Protein AF-A0A6I6Y101-F1 (afdb_monomer_lite)

Foldseek 3Di:
DPPDPVVLVVVLVVLVVQLVVLVVVLVVCVVVVHDPVVNVVSVVSNVVSVVVSVVSVVVVVVVVVPPPD

Sequence (69 aa):
MKRTLLGITEAGEPLLKQALEAIRAYNDAMAEGRPDAELERLRIEADHLYHTVIDYQSCKAGTLGDSTH

Organism: Pseudomonas putida (NCBI:txid303)

Secondary structure (DSSP, 8-state):
---SSHHHHHHHHHHHHHHHHHHHHHHHHHHTT--HHHHHHHHHHHHHHHHHHHHHHHHHHHHTTSS--

pLDDT: mean 76.9, std 19.35, range [38.25, 97.19]

Structure (mmCIF, N/CA/C/O backbone):
data_AF-A0A6I6Y101-F1
#
_entry.id   AF-A0A6I6Y101-F1
#
loop_
_atom_site.group_PDB
_atom_site.id
_atom_site.type_symbol
_atom_site.label_atom_id
_atom_site.label_alt_id
_atom_site.label_comp_id
_atom_site.label_asym_id
_atom_site.label_entity_id
_atom_site.label_seq_id
_atom_site.pdbx_PDB_ins_code
_atom_site.Cartn_x
_atom_site.Cartn_y
_atom_site.Cartn_z
_atom_site.occupancy
_atom_site.B_iso_or_equiv
_atom_site.auth_seq_id
_atom_site.auth_comp_id
_atom_site.auth_asym_id
_atom_site.auth_atom_id
_atom_site.pdbx_PDB_model_num
ATOM 1 N N . MET A 1 1 ? 16.885 -20.275 -25.836 1.00 40.38 1 MET A N 1
ATOM 2 C CA . MET A 1 1 ? 17.268 -19.053 -25.096 1.00 40.38 1 MET A CA 1
ATOM 3 C C . MET A 1 1 ? 16.134 -18.035 -25.234 1.00 40.38 1 MET A C 1
ATOM 5 O O . MET A 1 1 ? 16.089 -17.338 -26.234 1.00 40.38 1 MET A O 1
ATOM 9 N N . LYS A 1 2 ? 15.162 -18.018 -24.310 1.00 38.25 2 LYS A N 1
ATOM 10 C CA . LYS A 1 2 ? 13.985 -17.125 -24.355 1.00 38.25 2 LYS A CA 1
ATOM 11 C C . LYS A 1 2 ? 14.179 -16.039 -23.288 1.00 38.25 2 LYS A C 1
ATOM 13 O O . LYS A 1 2 ? 13.752 -16.215 -22.155 1.00 38.25 2 LYS A O 1
ATOM 18 N N . ARG A 1 3 ? 14.950 -14.998 -23.599 1.00 47.31 3 ARG A N 1
ATOM 19 C CA . ARG A 1 3 ? 15.340 -13.930 -22.658 1.00 47.31 3 ARG A CA 1
ATOM 20 C C . ARG A 1 3 ? 14.827 -12.578 -23.154 1.00 47.31 3 ARG A C 1
ATOM 22 O O . ARG A 1 3 ? 15.643 -11.749 -23.534 1.00 47.31 3 ARG A O 1
ATOM 29 N N . THR A 1 4 ? 13.509 -12.357 -23.207 1.00 52.44 4 THR A N 1
ATOM 30 C CA . THR A 1 4 ? 13.053 -11.084 -23.806 1.00 52.44 4 THR A CA 1
ATOM 31 C C . THR A 1 4 ? 11.881 -10.346 -23.177 1.00 52.44 4 THR A C 1
ATOM 33 O O . THR A 1 4 ? 11.803 -9.155 -23.419 1.00 52.44 4 THR A O 1
ATOM 36 N N . LEU A 1 5 ? 11.016 -10.923 -22.337 1.00 41.34 5 LEU A N 1
ATOM 37 C CA . LEU A 1 5 ? 9.917 -10.124 -21.741 1.00 41.34 5 LEU A CA 1
ATOM 38 C C . LEU A 1 5 ? 9.555 -10.514 -20.301 1.00 41.34 5 LEU A C 1
ATOM 40 O O . LEU A 1 5 ? 9.177 -9.652 -19.516 1.00 41.34 5 LEU A O 1
ATOM 44 N N . LEU A 1 6 ? 9.749 -11.779 -19.916 1.00 42.31 6 LEU A N 1
ATOM 45 C CA . LEU A 1 6 ? 9.313 -12.288 -18.611 1.00 42.31 6 LEU A CA 1
ATOM 46 C C . LEU A 1 6 ? 10.062 -11.647 -17.424 1.00 42.31 6 LEU A C 1
ATOM 48 O O . LEU A 1 6 ? 9.423 -11.149 -16.507 1.00 42.31 6 LEU A O 1
ATOM 52 N N . GLY A 1 7 ? 11.390 -11.504 -17.514 1.00 45.91 7 GLY A N 1
ATOM 53 C CA . GLY A 1 7 ? 12.210 -10.913 -16.439 1.00 45.91 7 GLY A CA 1
ATOM 54 C C . GLY A 1 7 ? 11.967 -9.421 -16.172 1.00 45.91 7 GLY A C 1
ATOM 55 O O . GLY A 1 7 ? 12.410 -8.886 -15.161 1.00 45.91 7 GLY A O 1
ATOM 56 N N . ILE A 1 8 ? 11.270 -8.732 -17.081 1.00 44.72 8 ILE A N 1
ATOM 57 C CA . ILE A 1 8 ? 10.943 -7.302 -16.995 1.00 44.72 8 ILE A CA 1
ATOM 58 C C . ILE A 1 8 ? 9.550 -7.129 -16.360 1.00 44.72 8 ILE A C 1
ATOM 60 O O . ILE A 1 8 ? 9.341 -6.162 -15.622 1.00 44.72 8 ILE A O 1
ATOM 64 N N . THR A 1 9 ? 8.641 -8.082 -16.585 1.00 51.53 9 THR A N 1
ATOM 65 C CA . THR A 1 9 ? 7.372 -8.235 -15.856 1.00 51.53 9 THR A CA 1
ATOM 66 C C . THR A 1 9 ? 7.618 -8.681 -14.412 1.00 51.53 9 THR A C 1
ATOM 68 O O . THR A 1 9 ? 7.062 -8.068 -13.507 1.00 51.53 9 THR A O 1
ATOM 71 N N . GLU A 1 10 ? 8.548 -9.615 -14.180 1.00 51.66 10 GLU A N 1
ATOM 72 C CA . GLU A 1 10 ? 8.869 -10.192 -12.859 1.00 51.66 10 GLU A CA 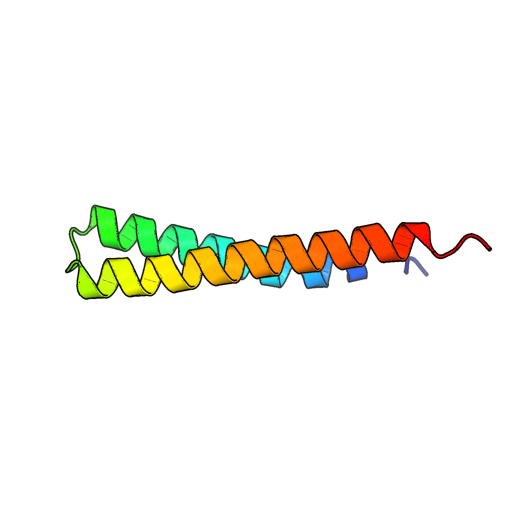1
ATOM 73 C C . GLU A 1 10 ? 9.407 -9.193 -11.816 1.00 51.66 10 GLU A C 1
ATOM 75 O O . GLU A 1 10 ? 9.422 -9.520 -10.638 1.00 51.66 10 GLU A O 1
ATOM 80 N N . ALA A 1 11 ? 9.855 -7.988 -12.199 1.00 52.97 11 ALA A N 1
ATOM 81 C CA . ALA A 1 11 ? 10.299 -6.945 -11.256 1.00 52.97 11 ALA A CA 1
ATOM 82 C C . ALA A 1 11 ? 9.234 -5.862 -10.989 1.00 52.97 11 ALA A C 1
ATOM 84 O O . ALA A 1 11 ? 9.252 -5.227 -9.937 1.00 52.97 11 ALA A O 1
ATOM 85 N N . GLY A 1 12 ? 8.280 -5.674 -11.910 1.00 60.12 12 GLY A N 1
ATOM 86 C CA . GLY A 1 12 ? 7.080 -4.864 -11.668 1.00 60.12 12 GLY A CA 1
ATOM 87 C C . GLY A 1 12 ? 6.002 -5.640 -10.909 1.00 60.12 12 GLY A C 1
ATOM 88 O O . GLY A 1 12 ? 5.280 -5.056 -10.111 1.00 60.12 12 GLY A O 1
ATOM 89 N N . GLU A 1 13 ? 5.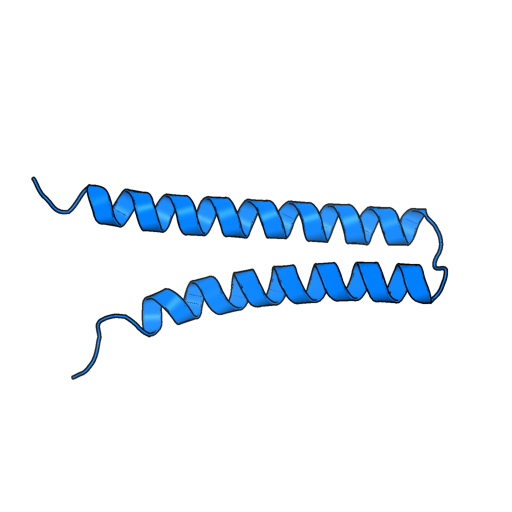937 -6.959 -11.104 1.00 69.56 13 GLU A N 1
ATOM 90 C CA . GLU A 1 13 ? 5.070 -7.886 -10.370 1.00 69.56 13 GLU A CA 1
ATOM 91 C C . GLU A 1 13 ? 5.226 -7.824 -8.843 1.00 69.56 13 GLU A C 1
ATOM 93 O O . GLU A 1 13 ? 4.204 -7.728 -8.171 1.00 69.56 13 GLU A O 1
ATOM 98 N N . PRO A 1 14 ? 6.438 -7.838 -8.251 1.00 82.00 14 PRO A N 1
ATOM 99 C CA . PRO A 1 14 ? 6.606 -7.761 -6.806 1.00 82.00 14 PRO A CA 1
ATOM 100 C C . PRO A 1 14 ? 6.192 -6.398 -6.256 1.00 82.00 14 PRO A C 1
ATOM 102 O O . PRO A 1 14 ? 5.575 -6.352 -5.200 1.00 82.00 14 PRO A O 1
ATOM 105 N N . LEU A 1 15 ? 6.458 -5.304 -6.977 1.00 81.88 15 LEU A N 1
ATOM 106 C CA . LEU A 1 15 ? 6.030 -3.967 -6.561 1.00 81.88 15 LEU A CA 1
ATOM 107 C C . LEU A 1 15 ? 4.502 -3.811 -6.662 1.00 81.88 15 LEU A C 1
ATOM 109 O O . LEU A 1 15 ? 3.862 -3.299 -5.747 1.00 81.88 15 LEU A O 1
ATOM 113 N N . LEU A 1 16 ? 3.901 -4.328 -7.737 1.00 81.62 16 LEU A N 1
ATOM 114 C CA . LEU A 1 16 ? 2.449 -4.383 -7.904 1.00 81.62 16 LEU A CA 1
ATOM 115 C C . LEU A 1 16 ? 1.796 -5.266 -6.833 1.00 81.62 16 LEU A C 1
ATOM 117 O O . LEU A 1 16 ? 0.745 -4.919 -6.299 1.00 81.62 16 LEU A O 1
ATOM 121 N N . LYS A 1 17 ? 2.425 -6.394 -6.495 1.00 86.31 17 LYS A N 1
ATOM 122 C CA . LYS A 1 17 ? 1.973 -7.293 -5.435 1.00 86.31 17 LYS A CA 1
ATOM 123 C C . LYS A 1 17 ? 2.023 -6.606 -4.071 1.00 86.31 17 LYS A C 1
ATOM 125 O O . LYS A 1 17 ? 1.031 -6.674 -3.358 1.00 86.31 17 LYS A O 1
ATOM 130 N N . GLN A 1 18 ? 3.106 -5.895 -3.757 1.00 89.06 18 GLN A N 1
ATOM 131 C CA . GLN A 1 18 ? 3.225 -5.113 -2.522 1.00 89.06 18 GLN A CA 1
ATOM 132 C C . GLN A 1 18 ? 2.136 -4.040 -2.426 1.00 89.06 18 GLN A C 1
ATOM 134 O O . GLN A 1 18 ? 1.468 -3.941 -1.400 1.00 89.06 18 GLN A O 1
ATOM 139 N N . ALA A 1 19 ? 1.892 -3.288 -3.505 1.00 87.19 19 ALA A N 1
ATOM 140 C CA . ALA A 1 19 ? 0.811 -2.303 -3.540 1.00 87.19 19 ALA A CA 1
ATOM 141 C C . ALA A 1 19 ? -0.565 -2.954 -3.312 1.00 87.19 19 ALA A C 1
ATOM 143 O O . ALA A 1 19 ? -1.378 -2.453 -2.536 1.00 87.19 19 ALA A O 1
ATOM 144 N N . LEU A 1 20 ? -0.820 -4.106 -3.940 1.00 86.50 20 LEU A N 1
ATOM 145 C CA . LEU A 1 20 ? -2.073 -4.840 -3.771 1.00 86.50 20 LEU A CA 1
ATOM 146 C C . LEU A 1 20 ? -2.242 -5.396 -2.348 1.00 86.50 20 LEU A C 1
ATOM 148 O O . LEU A 1 20 ? -3.353 -5.387 -1.819 1.00 86.50 20 LEU A O 1
ATOM 152 N N . GLU A 1 21 ? -1.165 -5.881 -1.731 1.00 91.50 21 GLU A N 1
ATOM 153 C CA . GLU A 1 21 ? -1.160 -6.357 -0.345 1.00 91.50 21 GLU A CA 1
ATOM 154 C C . GLU A 1 21 ? -1.437 -5.211 0.639 1.00 91.50 21 GLU A C 1
ATOM 156 O O . GLU A 1 21 ? -2.278 -5.378 1.520 1.00 91.50 21 GLU A O 1
ATOM 161 N N . ALA A 1 22 ? -0.840 -4.031 0.439 1.00 91.69 22 ALA A N 1
ATOM 162 C CA . ALA A 1 22 ? -1.096 -2.852 1.270 1.00 91.69 22 ALA A CA 1
ATOM 163 C C . ALA A 1 22 ? -2.552 -2.359 1.165 1.00 91.69 22 ALA A C 1
ATOM 165 O O . ALA A 1 22 ? -3.194 -2.083 2.179 1.00 91.69 22 ALA A O 1
ATOM 166 N N . ILE A 1 23 ? -3.118 -2.330 -0.048 1.00 88.75 23 ILE A N 1
ATOM 167 C CA . ILE A 1 23 ? -4.531 -1.971 -0.263 1.00 88.75 23 ILE A CA 1
ATOM 168 C C . ILE A 1 23 ? -5.465 -2.978 0.423 1.00 88.75 23 ILE A C 1
ATOM 170 O O . ILE A 1 23 ? -6.466 -2.588 1.023 1.00 88.75 23 ILE A O 1
ATOM 174 N N . ARG A 1 24 ? -5.153 -4.278 0.354 1.00 88.62 24 ARG A N 1
ATOM 175 C CA . ARG A 1 24 ? -5.934 -5.311 1.053 1.00 88.62 24 ARG A CA 1
ATOM 176 C C . ARG A 1 24 ? -5.858 -5.142 2.564 1.00 88.62 24 ARG A C 1
ATOM 178 O O . ARG A 1 24 ? -6.904 -5.125 3.195 1.00 88.62 24 ARG A O 1
ATOM 185 N N . ALA A 1 25 ? -4.664 -4.931 3.117 1.00 92.06 25 ALA A N 1
ATOM 186 C CA . ALA A 1 25 ? -4.483 -4.714 4.549 1.00 92.06 25 ALA A CA 1
ATOM 187 C C . ALA A 1 25 ? -5.276 -3.499 5.057 1.00 92.06 25 ALA A C 1
ATOM 189 O O . ALA A 1 25 ? -5.907 -3.575 6.109 1.00 92.06 25 ALA A O 1
ATOM 190 N N . TYR A 1 26 ? -5.304 -2.404 4.289 1.00 91.69 26 TYR A N 1
ATOM 191 C CA . TYR A 1 26 ? -6.148 -1.247 4.588 1.00 91.69 26 TYR A CA 1
ATOM 192 C C . TYR A 1 26 ? -7.643 -1.603 4.600 1.00 91.69 26 TYR A C 1
ATOM 194 O O . TYR A 1 26 ? -8.344 -1.284 5.560 1.00 91.69 26 TYR A O 1
ATOM 202 N N . ASN A 1 27 ? -8.130 -2.299 3.568 1.00 90.75 27 ASN A N 1
ATOM 203 C CA . ASN A 1 27 ? -9.539 -2.692 3.469 1.00 90.75 27 ASN A CA 1
ATOM 204 C C . ASN A 1 27 ? -9.957 -3.663 4.583 1.00 90.75 27 ASN A C 1
ATOM 206 O O . ASN A 1 27 ? -11.046 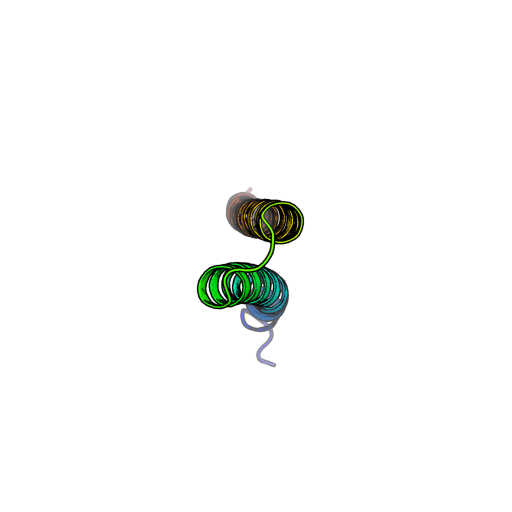-3.522 5.138 1.00 90.75 27 ASN A O 1
ATOM 210 N N . ASP A 1 28 ? -9.094 -4.618 4.927 1.00 93.81 28 ASP A N 1
ATOM 211 C CA . ASP A 1 28 ? -9.327 -5.568 6.014 1.00 93.81 28 ASP A CA 1
ATOM 212 C C . ASP A 1 28 ? -9.379 -4.829 7.358 1.00 93.81 28 ASP A C 1
ATOM 214 O O . ASP A 1 28 ? -10.320 -5.007 8.129 1.00 93.81 28 ASP A O 1
ATOM 218 N N . ALA A 1 29 ? -8.443 -3.905 7.604 1.00 94.00 29 ALA A N 1
ATOM 219 C CA . ALA A 1 29 ? -8.449 -3.074 8.803 1.00 94.00 29 ALA A CA 1
ATOM 220 C C . ALA A 1 29 ? -9.705 -2.185 8.896 1.00 94.00 29 ALA A C 1
ATOM 222 O O . ALA A 1 29 ? -10.254 -2.011 9.986 1.00 94.00 29 ALA A O 1
ATOM 223 N N . MET A 1 30 ? -10.192 -1.651 7.769 1.00 92.00 30 MET A N 1
ATOM 224 C CA . MET A 1 30 ? -11.459 -0.913 7.722 1.00 92.00 30 MET A CA 1
ATOM 225 C C . MET A 1 30 ? -12.652 -1.813 8.052 1.00 92.00 30 MET A C 1
ATOM 227 O O . MET A 1 30 ? -13.521 -1.414 8.826 1.00 92.00 30 MET A O 1
ATOM 231 N N . ALA A 1 31 ? -12.700 -3.018 7.479 1.00 94.88 31 ALA A N 1
ATOM 232 C CA . ALA A 1 31 ? -13.773 -3.982 7.714 1.00 94.88 31 ALA A CA 1
ATOM 233 C C . ALA A 1 31 ? -13.800 -4.477 9.170 1.00 94.88 31 ALA A C 1
ATOM 235 O O . ALA A 1 31 ? -14.871 -4.699 9.730 1.00 94.88 31 ALA A O 1
ATOM 236 N N . GLU A 1 32 ? -12.629 -4.601 9.793 1.00 94.94 32 GLU A N 1
ATOM 237 C CA . GLU A 1 32 ? -12.463 -4.923 11.213 1.00 94.94 32 GLU A CA 1
ATOM 238 C C . GLU A 1 32 ? -12.786 -3.740 12.145 1.00 94.94 32 GLU A C 1
ATOM 240 O O . GLU A 1 32 ? -12.900 -3.931 13.356 1.00 94.94 32 GLU A O 1
ATOM 245 N N . GLY A 1 33 ? -12.944 -2.523 11.609 1.00 95.19 33 GLY A N 1
ATOM 246 C CA . GLY A 1 33 ? -13.179 -1.318 12.403 1.00 95.19 33 GLY A CA 1
ATOM 247 C C . GLY A 1 33 ? -11.974 -0.926 13.260 1.00 95.19 33 GLY A C 1
ATOM 248 O O . GLY A 1 33 ? -12.146 -0.474 14.395 1.00 95.19 33 GLY A O 1
ATOM 249 N N . ARG A 1 34 ? -10.751 -1.136 12.749 1.00 95.06 34 ARG A N 1
ATOM 250 C CA . ARG A 1 34 ? -9.517 -0.758 13.451 1.00 95.06 34 ARG A CA 1
ATOM 251 C C . ARG A 1 34 ? -9.451 0.753 13.708 1.00 95.06 34 ARG A C 1
ATOM 253 O O . ARG A 1 34 ? -10.094 1.526 12.999 1.00 95.06 34 ARG A O 1
ATOM 260 N N . PRO A 1 35 ? -8.661 1.195 14.704 1.00 95.56 35 PRO A N 1
ATOM 261 C CA . PRO A 1 35 ? -8.535 2.611 15.029 1.00 95.56 35 PRO A CA 1
ATOM 262 C C . PRO A 1 35 ? -8.056 3.449 13.839 1.00 95.56 35 PRO A C 1
ATOM 264 O O . PRO A 1 35 ? -7.170 3.029 13.095 1.00 95.56 35 PRO A O 1
ATOM 267 N N . ASP A 1 36 ? -8.549 4.685 13.735 1.00 92.88 36 ASP A N 1
ATOM 268 C CA . ASP A 1 36 ? -8.213 5.610 12.639 1.00 92.88 36 ASP A CA 1
ATOM 269 C C . ASP A 1 36 ? -6.702 5.816 12.463 1.00 92.88 36 ASP A C 1
ATOM 271 O O . ASP A 1 36 ? -6.207 5.925 11.346 1.00 92.88 36 ASP A O 1
ATOM 275 N N . ALA A 1 37 ? -5.940 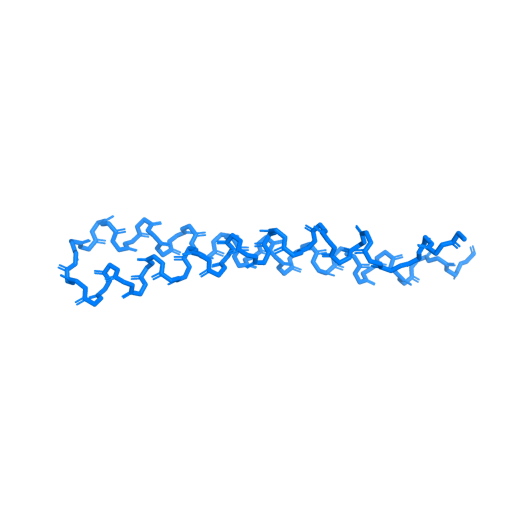5.811 13.561 1.00 94.31 37 ALA A N 1
ATOM 276 C CA . ALA A 1 37 ? -4.484 5.941 13.517 1.00 94.31 37 ALA A CA 1
ATOM 277 C C . ALA A 1 37 ? -3.789 4.772 12.793 1.00 94.31 37 ALA A C 1
ATOM 279 O O . ALA A 1 37 ? -2.700 4.948 12.249 1.00 94.31 37 ALA A O 1
ATOM 280 N N . GLU A 1 38 ? -4.384 3.579 12.808 1.00 92.88 38 GLU A N 1
ATOM 281 C CA . GLU A 1 38 ? -3.876 2.396 12.113 1.00 92.88 38 GLU A CA 1
ATOM 282 C C . GLU A 1 38 ? -4.325 2.386 10.649 1.00 92.88 38 GLU A C 1
ATOM 284 O O . GLU A 1 38 ? -3.511 2.133 9.761 1.00 92.88 38 GLU A O 1
ATOM 289 N N . LEU A 1 39 ? -5.578 2.775 10.390 1.00 94.94 39 LEU A N 1
ATOM 290 C CA . LEU A 1 39 ? -6.101 2.965 9.036 1.00 94.94 39 LEU A CA 1
ATOM 291 C C . LEU A 1 39 ? -5.302 4.010 8.257 1.00 94.94 39 LEU A C 1
ATOM 293 O O . LEU A 1 39 ? -4.954 3.780 7.103 1.00 94.94 39 LEU A O 1
ATOM 297 N N . GLU A 1 40 ? -4.964 5.132 8.891 1.00 95.88 40 GLU A N 1
ATOM 298 C CA . GLU A 1 40 ? -4.211 6.208 8.249 1.00 95.88 40 GLU A CA 1
ATOM 299 C C . GLU A 1 40 ? -2.788 5.768 7.884 1.00 95.88 40 GLU A C 1
ATOM 301 O O . GLU A 1 40 ? -2.297 6.077 6.801 1.00 95.88 40 GLU A O 1
ATOM 306 N N . ARG A 1 41 ? -2.133 4.974 8.741 1.00 96.12 41 ARG A N 1
ATOM 307 C CA . ARG A 1 41 ? -0.811 4.409 8.426 1.00 96.12 41 ARG A CA 1
ATOM 308 C C . ARG A 1 41 ? -0.870 3.482 7.216 1.00 96.12 41 ARG A C 1
ATOM 310 O O . ARG A 1 41 ? -0.056 3.629 6.308 1.00 96.12 41 ARG A O 1
ATOM 317 N N . LEU A 1 42 ? -1.846 2.573 7.195 1.00 94.62 42 LEU A N 1
ATOM 318 C CA . LEU A 1 42 ? -2.047 1.635 6.088 1.00 94.62 42 LEU A CA 1
ATOM 319 C C . LEU A 1 42 ? -2.405 2.363 4.788 1.00 94.62 42 LEU A C 1
ATOM 321 O O . LEU A 1 42 ? -1.928 1.992 3.718 1.00 94.62 42 LEU A O 1
ATOM 325 N N . ARG A 1 43 ? -3.192 3.438 4.881 1.00 94.12 43 ARG A N 1
ATOM 326 C CA . ARG A 1 43 ? -3.526 4.293 3.743 1.00 94.12 43 ARG A CA 1
ATOM 327 C C . ARG A 1 43 ? -2.292 4.973 3.158 1.00 94.12 43 ARG A C 1
ATOM 329 O O . ARG A 1 43 ? -2.096 4.914 1.950 1.00 94.12 43 ARG A O 1
ATOM 336 N N . ILE A 1 44 ? -1.457 5.590 3.996 1.00 97.19 44 ILE A N 1
ATOM 337 C CA . ILE A 1 44 ? -0.222 6.255 3.551 1.00 97.19 44 ILE A CA 1
ATOM 338 C C . ILE A 1 44 ? 0.715 5.251 2.866 1.00 97.19 44 ILE A C 1
ATOM 340 O O . ILE A 1 44 ? 1.309 5.563 1.834 1.00 97.19 44 ILE A O 1
ATOM 344 N N . GLU A 1 45 ? 0.832 4.040 3.413 1.00 95.44 45 GLU A N 1
ATOM 345 C CA . GLU A 1 45 ? 1.642 2.971 2.825 1.00 95.44 45 GLU A CA 1
ATOM 346 C C . GLU A 1 45 ? 1.105 2.528 1.455 1.00 95.44 45 GLU A C 1
ATOM 348 O O . GLU A 1 45 ? 1.869 2.452 0.487 1.00 95.44 45 GLU A O 1
ATOM 353 N N . ALA A 1 46 ? -0.207 2.303 1.349 1.00 90.19 46 ALA A N 1
ATOM 354 C CA . ALA A 1 46 ? -0.861 1.951 0.093 1.00 90.19 46 ALA A CA 1
ATOM 355 C C . ALA A 1 46 ? -0.701 3.054 -0.972 1.00 90.19 46 ALA A C 1
ATOM 357 O O . ALA A 1 46 ? -0.329 2.753 -2.109 1.00 90.19 46 ALA A O 1
ATOM 358 N N . ASP A 1 47 ? -0.904 4.322 -0.602 1.00 93.06 47 ASP A N 1
ATOM 359 C CA . ASP A 1 47 ? -0.753 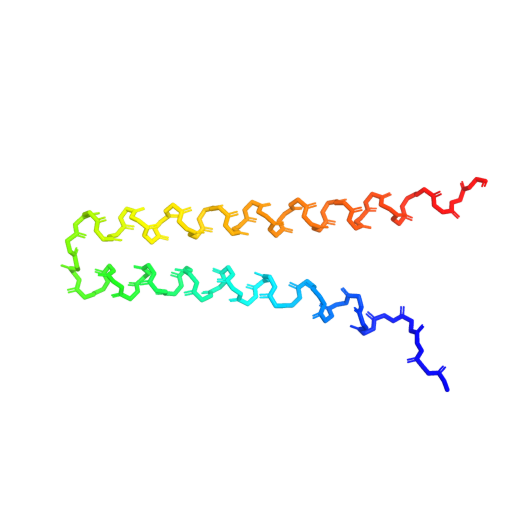5.472 -1.502 1.00 93.06 47 ASP A CA 1
ATOM 360 C C . ASP A 1 47 ? 0.699 5.629 -1.979 1.00 93.06 47 ASP A C 1
ATOM 362 O O . ASP A 1 47 ? 0.947 5.881 -3.162 1.00 93.06 47 ASP A O 1
ATOM 366 N N . HIS A 1 48 ? 1.680 5.450 -1.093 1.00 94.25 48 HIS A N 1
ATOM 367 C CA . HIS A 1 48 ? 3.096 5.500 -1.459 1.00 94.25 48 HIS A CA 1
ATOM 368 C C . HIS A 1 48 ? 3.467 4.385 -2.451 1.00 94.25 48 HIS A C 1
ATOM 370 O O . HIS A 1 48 ? 4.120 4.635 -3.471 1.00 94.25 48 HIS A O 1
ATOM 376 N N . LEU A 1 49 ? 3.034 3.148 -2.186 1.00 89.44 49 LEU A N 1
ATOM 377 C CA . LEU A 1 49 ? 3.304 2.009 -3.065 1.00 89.44 49 LEU A CA 1
ATOM 378 C C . LEU A 1 49 ? 2.615 2.160 -4.422 1.00 89.44 49 LEU A C 1
ATOM 380 O O . LEU A 1 49 ? 3.221 1.846 -5.446 1.00 89.44 49 LEU A O 1
ATOM 384 N N . TYR A 1 50 ? 1.396 2.702 -4.451 1.00 83.00 50 TYR A N 1
ATOM 385 C CA . TYR A 1 50 ? 0.695 2.998 -5.695 1.00 83.00 50 TYR A CA 1
ATOM 386 C C . TYR A 1 50 ? 1.479 3.987 -6.569 1.00 83.00 50 TYR A C 1
ATOM 388 O O . TYR A 1 50 ? 1.748 3.688 -7.733 1.00 83.00 50 TYR A O 1
ATOM 396 N N . HIS A 1 51 ? 1.931 5.115 -6.010 1.00 88.12 51 HIS A N 1
ATOM 397 C CA . HIS A 1 51 ? 2.759 6.073 -6.753 1.00 88.12 51 HIS A CA 1
ATOM 398 C C . HIS A 1 51 ? 4.074 5.449 -7.229 1.00 88.12 51 HIS A C 1
ATOM 400 O O . HIS A 1 51 ? 4.447 5.617 -8.386 1.00 88.12 51 HIS A O 1
ATOM 406 N N . THR A 1 52 ? 4.718 4.632 -6.390 1.00 88.25 52 THR A N 1
ATOM 407 C CA . THR A 1 52 ? 5.957 3.931 -6.763 1.00 88.25 52 THR A CA 1
ATOM 408 C C . THR A 1 52 ? 5.742 2.995 -7.963 1.00 88.25 52 THR A C 1
ATOM 410 O O . THR A 1 52 ? 6.589 2.926 -8.855 1.00 88.25 52 THR A O 1
ATOM 413 N N . VAL A 1 53 ? 4.602 2.289 -8.031 1.00 84.56 53 VAL A N 1
ATOM 414 C CA . VAL A 1 53 ? 4.233 1.448 -9.186 1.00 84.56 53 VAL A CA 1
ATOM 415 C C . VAL A 1 53 ? 4.073 2.293 -10.450 1.00 84.56 53 VAL A C 1
ATOM 417 O O . VAL A 1 53 ? 4.600 1.915 -11.499 1.00 84.56 53 VAL A O 1
ATOM 420 N N . ILE A 1 54 ? 3.368 3.423 -10.362 1.00 82.81 54 ILE A N 1
ATOM 421 C CA . ILE A 1 54 ? 3.138 4.323 -11.500 1.00 82.81 54 ILE A CA 1
ATOM 422 C C . ILE A 1 54 ? 4.455 4.919 -12.005 1.00 82.81 54 ILE A C 1
ATOM 424 O O . ILE A 1 54 ? 4.710 4.898 -13.212 1.00 82.81 54 ILE A O 1
ATOM 428 N N . ASP A 1 55 ? 5.322 5.374 -11.104 1.00 85.50 55 ASP A N 1
ATOM 429 C CA . ASP A 1 55 ? 6.633 5.925 -11.448 1.00 85.50 55 ASP A CA 1
ATOM 430 C C . ASP A 1 55 ? 7.521 4.867 -12.109 1.00 85.50 55 ASP A C 1
ATOM 432 O O . ASP A 1 55 ? 8.155 5.121 -13.137 1.00 85.50 55 ASP A O 1
ATOM 436 N N . TYR A 1 56 ? 7.512 3.641 -11.580 1.00 82.94 56 TYR A N 1
ATOM 437 C CA . TYR A 1 56 ? 8.247 2.524 -12.165 1.00 82.94 56 TYR A CA 1
ATOM 438 C C . TYR A 1 56 ? 7.758 2.190 -13.579 1.00 82.94 56 TYR A C 1
ATOM 440 O O . TYR A 1 56 ? 8.563 2.051 -14.505 1.00 82.94 56 TYR A O 1
ATOM 448 N N . GLN A 1 57 ? 6.440 2.077 -13.765 1.00 77.56 57 GLN A N 1
ATOM 449 C CA . GLN A 1 57 ? 5.840 1.800 -15.070 1.00 77.56 57 GLN A CA 1
ATOM 450 C C . GLN A 1 57 ? 6.122 2.930 -16.068 1.00 77.56 57 GLN A C 1
ATOM 452 O O . GLN A 1 57 ? 6.444 2.647 -17.222 1.00 77.56 57 GLN A O 1
ATOM 457 N N . SER A 1 58 ? 6.088 4.186 -15.617 1.00 78.94 58 SER A N 1
ATOM 458 C CA . SER A 1 58 ? 6.376 5.369 -16.435 1.00 78.94 58 SER A CA 1
ATOM 459 C C . SER A 1 58 ? 7.846 5.436 -16.857 1.00 78.94 58 SER A C 1
ATOM 461 O O . SER A 1 58 ? 8.131 5.626 -18.037 1.00 78.94 58 SER A O 1
ATOM 463 N N . CYS A 1 59 ? 8.790 5.178 -15.944 1.00 75.88 59 CYS A N 1
ATOM 464 C CA . CYS A 1 59 ? 10.217 5.061 -16.266 1.00 75.88 59 CYS A CA 1
ATOM 465 C C . CYS A 1 59 ? 10.485 3.951 -17.290 1.00 75.88 59 CYS A C 1
ATOM 467 O O . CYS A 1 59 ? 11.253 4.134 -18.239 1.00 75.88 59 CYS A O 1
ATOM 469 N N . LYS A 1 60 ? 9.831 2.795 -17.134 1.00 69.81 60 LYS A N 1
ATOM 470 C CA . LYS A 1 60 ? 9.978 1.667 -18.065 1.00 69.81 60 LYS A CA 1
ATOM 471 C C . LYS A 1 60 ? 9.369 1.975 -19.434 1.00 69.81 60 LYS A C 1
ATOM 473 O O . LYS A 1 60 ? 9.988 1.651 -20.445 1.00 69.81 60 LYS A O 1
ATOM 478 N N . ALA A 1 61 ? 8.209 2.629 -19.476 1.00 65.12 61 ALA A N 1
ATOM 479 C CA . ALA A 1 61 ? 7.570 3.065 -20.716 1.00 65.12 61 ALA A CA 1
ATOM 480 C C . ALA A 1 61 ? 8.381 4.157 -21.438 1.00 65.12 61 ALA A C 1
ATOM 482 O O . ALA A 1 61 ? 8.517 4.101 -22.657 1.00 65.12 61 ALA A O 1
ATOM 483 N N . GLY A 1 62 ? 8.984 5.092 -20.697 1.00 60.25 62 GLY A N 1
ATOM 484 C CA . GLY A 1 62 ? 9.879 6.119 -21.240 1.00 60.25 62 GLY A CA 1
ATOM 485 C C . GLY A 1 62 ? 11.189 5.545 -21.788 1.00 60.25 62 GLY A C 1
ATOM 486 O O . GLY A 1 62 ? 11.638 5.945 -22.856 1.00 60.25 62 GLY A O 1
ATOM 487 N N . THR A 1 63 ? 11.757 4.531 -21.125 1.00 55.09 63 THR A N 1
ATOM 488 C CA . THR A 1 63 ? 12.982 3.846 -21.589 1.00 55.09 63 THR A CA 1
ATOM 489 C C . THR A 1 63 ? 12.748 3.053 -22.886 1.00 55.09 63 THR A C 1
ATOM 491 O O . THR A 1 63 ? 13.655 2.913 -23.703 1.00 55.09 63 THR A O 1
ATOM 494 N N . LEU A 1 64 ? 11.521 2.574 -23.127 1.00 52.28 64 LEU A N 1
ATOM 495 C CA . LEU A 1 64 ? 11.134 1.946 -24.398 1.00 52.28 64 LEU A CA 1
ATOM 496 C C . LEU A 1 64 ? 11.008 2.950 -25.562 1.00 52.28 64 LEU A C 1
ATOM 498 O O . LEU A 1 64 ? 11.004 2.523 -26.715 1.00 52.28 64 LEU A O 1
ATOM 502 N N . GLY A 1 65 ? 10.929 4.257 -25.283 1.00 48.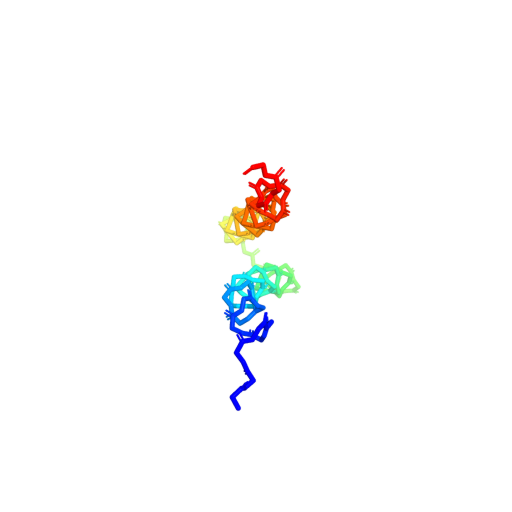53 65 GLY A N 1
ATOM 503 C CA . GLY A 1 65 ? 10.890 5.320 -26.293 1.00 48.53 65 GLY A CA 1
ATOM 504 C C . GLY A 1 65 ? 12.265 5.797 -26.778 1.00 48.53 65 GLY A C 1
ATOM 505 O O . GLY A 1 65 ? 12.364 6.292 -27.895 1.00 48.53 65 GLY A O 1
ATOM 506 N N . ASP A 1 66 ? 13.326 5.602 -25.987 1.00 47.66 66 ASP A N 1
ATOM 507 C CA . ASP A 1 66 ? 14.665 6.171 -26.247 1.00 47.66 66 ASP A CA 1
ATOM 508 C C . ASP A 1 66 ? 15.642 5.186 -26.927 1.00 47.66 66 ASP A C 1
ATOM 510 O O . ASP A 1 66 ? 16.804 5.489 -27.159 1.00 47.66 66 ASP A O 1
ATOM 514 N N . SER A 1 67 ? 15.187 3.982 -27.295 1.00 48.47 67 SER A N 1
ATOM 515 C CA . SER A 1 67 ? 16.027 2.989 -27.999 1.00 48.47 67 SER A CA 1
ATOM 516 C C . SER A 1 67 ? 16.009 3.124 -29.531 1.00 48.47 67 SER A C 1
ATOM 518 O O . SER A 1 67 ? 16.431 2.206 -30.232 1.00 48.47 67 SER A O 1
ATOM 520 N N . THR A 1 68 ? 15.507 4.239 -30.071 1.00 49.81 68 THR A N 1
ATOM 521 C CA . THR A 1 68 ? 15.556 4.535 -31.513 1.00 49.81 68 THR A CA 1
ATOM 522 C C . THR A 1 68 ? 16.177 5.909 -31.744 1.00 49.81 68 THR A C 1
ATOM 524 O O . THR A 1 68 ? 15.466 6.861 -32.057 1.00 49.81 68 THR A O 1
ATOM 527 N N . HIS A 1 69 ? 17.497 6.021 -31.595 1.00 42.59 69 HIS A N 1
ATOM 528 C CA . HIS A 1 69 ? 18.265 7.050 -32.292 1.00 42.59 69 HIS A CA 1
ATOM 529 C C . HIS A 1 69 ? 19.722 6.635 -32.510 1.00 42.59 69 HIS A C 1
ATOM 531 O O . HIS A 1 69 ? 20.284 5.951 -31.627 1.00 42.59 69 HIS A O 1
#

Radius of gyration: 16.43 Å; chains: 1; bounding box: 32×26×47 Å